Protein AF-A0A937ZXG8-F1 (afdb_monomer)

Secondary structure (DSSP, 8-state):
-TTS-HHHHHHHHTPPTTPBPPPBS-TTT--B--B-----PPP-TTSPPHHHHHHHHH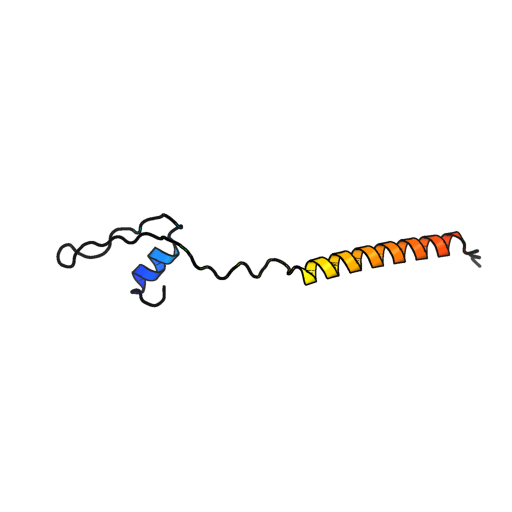HHHHHHHHHHHHHHHHHHS-----

Radius of gyration: 30.51 Å; Cα contacts (8 Å, |Δi|>4): 40; chains: 1; bounding box: 70×27×72 Å

Structure (mmCIF, N/CA/C/O backbone):
data_AF-A0A937ZXG8-F1
#
_entry.id   AF-A0A937ZXG8-F1
#
loop_
_atom_site.group_PDB
_atom_site.id
_atom_site.type_symbol
_atom_site.label_atom_id
_atom_site.label_alt_id
_atom_site.label_comp_id
_atom_site.label_asym_id
_atom_site.label_entity_id
_atom_site.label_seq_id
_atom_site.pdbx_PDB_ins_code
_atom_site.Cartn_x
_atom_site.Cartn_y
_atom_site.Cartn_z
_atom_site.occupancy
_atom_site.B_iso_or_equiv
_atom_site.auth_seq_id
_atom_site.auth_comp_id
_atom_site.auth_asym_id
_atom_site.auth_atom_id
_atom_site.pdbx_PDB_model_num
ATOM 1 N N . ALA A 1 1 ? -17.947 0.769 15.429 1.00 58.88 1 ALA A N 1
ATOM 2 C CA . ALA A 1 1 ? -17.704 1.677 16.578 1.00 58.88 1 ALA A CA 1
ATOM 3 C C . ALA A 1 1 ? -18.637 2.900 16.635 1.00 58.88 1 ALA A C 1
ATOM 5 O O . ALA A 1 1 ? -18.621 3.584 17.647 1.00 58.88 1 ALA A O 1
ATOM 6 N N . ARG A 1 2 ? -19.437 3.199 15.595 1.00 61.31 2 ARG A N 1
ATOM 7 C CA . ARG A 1 2 ? -20.300 4.399 15.544 1.00 61.31 2 ARG A CA 1
ATOM 8 C C . ARG A 1 2 ? -21.573 4.332 16.402 1.00 61.31 2 ARG A C 1
ATOM 10 O O . ARG A 1 2 ? -22.176 5.371 16.623 1.00 61.31 2 ARG A O 1
ATOM 17 N N . ASP A 1 3 ? -21.935 3.154 16.904 1.00 71.94 3 ASP A N 1
ATOM 18 C CA . ASP A 1 3 ? -23.206 2.926 17.614 1.00 71.94 3 ASP A CA 1
ATOM 19 C C . ASP A 1 3 ? -23.068 2.924 19.148 1.00 71.94 3 ASP A C 1
ATOM 21 O O . ASP A 1 3 ? -23.977 2.502 19.860 1.00 71.94 3 ASP A O 1
ATOM 25 N N . LEU A 1 4 ? -21.919 3.359 19.676 1.00 74.44 4 LEU A N 1
ATOM 26 C CA . LEU A 1 4 ? -21.624 3.351 21.110 1.00 74.44 4 LEU A CA 1
ATOM 27 C C . LEU A 1 4 ? -21.585 4.776 21.686 1.00 74.44 4 LEU A C 1
ATOM 29 O O . LEU A 1 4 ? -21.151 5.700 20.998 1.00 74.44 4 LEU A O 1
ATOM 33 N N . PRO A 1 5 ? -21.975 4.968 22.962 1.00 79.31 5 PRO A N 1
ATOM 34 C CA . PRO A 1 5 ? -21.820 6.244 23.655 1.00 79.31 5 PRO A CA 1
ATOM 35 C C . PRO A 1 5 ? -20.358 6.711 23.650 1.00 79.31 5 PRO A C 1
ATOM 37 O O . PRO A 1 5 ? -19.449 5.908 23.860 1.00 79.31 5 PRO A O 1
ATOM 40 N N . GLY A 1 6 ? -20.131 8.015 23.462 1.00 78.75 6 GLY A N 1
ATOM 41 C CA . GLY A 1 6 ? -18.798 8.592 23.221 1.00 78.75 6 GLY A CA 1
ATOM 42 C C . GLY A 1 6 ? -17.664 8.108 24.147 1.00 78.75 6 GLY A C 1
ATOM 43 O O . GLY A 1 6 ? -16.623 7.701 23.634 1.00 78.75 6 GLY A O 1
ATOM 44 N N . PRO A 1 7 ? -17.837 8.071 25.485 1.00 76.94 7 PRO A N 1
ATOM 45 C CA . PRO A 1 7 ? -16.792 7.595 26.399 1.00 76.94 7 PRO A CA 1
ATOM 46 C C . PRO A 1 7 ? -16.440 6.108 26.236 1.00 76.94 7 PRO A C 1
ATOM 48 O O . PRO A 1 7 ? -15.306 5.706 26.479 1.00 76.94 7 PRO A O 1
ATOM 51 N N . LEU A 1 8 ? -17.406 5.280 25.826 1.00 78.06 8 LEU A N 1
ATOM 52 C CA . LEU A 1 8 ? -17.190 3.848 25.598 1.00 78.06 8 LEU A CA 1
ATOM 53 C C . LEU A 1 8 ? -16.516 3.591 24.256 1.00 78.06 8 LEU A C 1
ATOM 55 O O . LEU A 1 8 ? -15.716 2.667 24.129 1.00 78.06 8 LEU A O 1
ATOM 59 N N . GLN A 1 9 ? -16.810 4.427 23.263 1.00 82.44 9 GLN A N 1
ATOM 60 C CA . GLN A 1 9 ? -16.201 4.326 21.947 1.00 82.44 9 GLN A CA 1
ATOM 61 C C . GLN A 1 9 ? -14.678 4.476 22.027 1.00 82.44 9 GLN A C 1
ATOM 63 O O . GLN A 1 9 ? -13.957 3.639 21.488 1.00 82.44 9 GLN A O 1
ATOM 68 N N . SER A 1 10 ? -14.182 5.497 22.731 1.00 80.62 10 SER A N 1
ATOM 69 C CA . SER A 1 10 ? -12.740 5.712 22.901 1.00 80.62 10 SER A CA 1
ATOM 70 C C . SER A 1 10 ? -12.076 4.593 23.704 1.00 80.62 10 SER A C 1
ATOM 72 O O . SER A 1 10 ? -10.999 4.138 23.328 1.00 80.62 10 SER A O 1
ATOM 74 N N . ALA A 1 11 ? -12.729 4.096 24.757 1.00 81.94 11 ALA A N 1
ATOM 75 C CA . ALA A 1 11 ? -12.216 2.979 25.546 1.00 81.94 11 ALA A CA 1
ATOM 76 C C . ALA A 1 11 ? -12.051 1.700 24.708 1.00 81.94 11 ALA A C 1
ATOM 78 O O . ALA A 1 11 ? -11.016 1.051 24.797 1.00 81.94 11 ALA A O 1
ATOM 79 N N . ILE A 1 12 ? -13.028 1.363 23.859 1.00 84.88 12 ILE A N 1
ATOM 80 C CA . ILE A 1 12 ? -12.997 0.152 23.021 1.00 84.88 12 ILE A CA 1
ATOM 81 C C . ILE A 1 12 ? -11.993 0.272 21.869 1.00 84.88 12 ILE A C 1
ATOM 83 O O . ILE A 1 12 ? -11.341 -0.713 21.531 1.00 84.88 12 ILE A O 1
ATOM 87 N N . LEU A 1 13 ? -11.824 1.461 21.281 1.00 83.69 13 LEU A N 1
ATOM 88 C CA . LEU A 1 13 ? -10.822 1.694 20.229 1.00 83.69 13 LEU A CA 1
ATOM 89 C C . LEU A 1 13 ? -9.384 1.448 20.718 1.00 83.69 13 LEU A C 1
ATOM 91 O O . LEU A 1 13 ? -8.530 1.031 19.933 1.00 83.69 13 LEU A O 1
ATOM 95 N N . ASN A 1 14 ? -9.139 1.652 22.012 1.00 85.38 14 ASN A N 1
ATOM 96 C CA . ASN A 1 14 ? -7.839 1.425 22.638 1.00 85.38 14 ASN A CA 1
ATOM 97 C C . ASN A 1 14 ? -7.582 -0.043 23.029 1.00 85.38 14 ASN A C 1
ATOM 99 O O . ASN A 1 14 ? -6.462 -0.354 23.420 1.00 85.38 14 ASN A O 1
ATOM 103 N N . LEU A 1 15 ? -8.574 -0.939 22.934 1.00 87.56 15 LEU A N 1
ATOM 104 C CA . LEU A 1 15 ? -8.407 -2.353 23.291 1.00 87.56 15 LEU A CA 1
ATOM 105 C C . LEU A 1 15 ? -7.746 -3.151 22.168 1.00 87.56 15 LEU A C 1
ATOM 107 O O . LEU A 1 15 ? -8.110 -3.023 20.991 1.00 87.56 15 LEU A O 1
ATOM 111 N N . SER A 1 16 ? -6.835 -4.041 22.548 1.00 87.56 16 SER A N 1
ATOM 112 C CA . SER A 1 16 ? -6.249 -5.033 21.644 1.00 87.56 16 SER A CA 1
ATOM 113 C C . SER A 1 16 ? -7.239 -6.167 21.350 1.00 87.56 16 SER A C 1
ATOM 115 O O . SER A 1 16 ? -8.156 -6.428 22.128 1.00 87.56 16 SER A O 1
ATOM 117 N N . ILE A 1 17 ? -7.068 -6.875 20.228 1.00 89.25 17 ILE A N 1
ATOM 118 C CA . ILE A 1 17 ? -7.877 -8.070 19.931 1.00 89.25 17 ILE A CA 1
ATOM 119 C C . ILE A 1 17 ? -7.621 -9.130 21.016 1.00 89.25 17 ILE A C 1
ATOM 121 O O . ILE A 1 17 ? -6.474 -9.446 21.320 1.00 89.25 17 ILE A O 1
ATOM 125 N N . GLY A 1 18 ? -8.694 -9.664 21.603 1.00 89.38 18 GLY A N 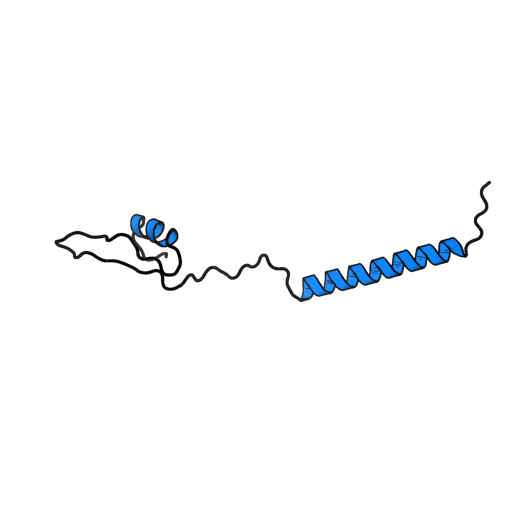1
ATOM 126 C CA . GLY A 1 18 ? -8.677 -10.594 22.736 1.00 89.38 18 GLY A CA 1
ATOM 127 C C . GLY A 1 18 ? -8.728 -9.923 24.113 1.00 89.38 18 GLY A C 1
ATOM 128 O O . GLY A 1 18 ? -8.867 -10.615 25.120 1.00 89.38 18 GLY A O 1
ATOM 129 N N . GLU A 1 19 ? -8.650 -8.593 24.178 1.00 89.38 19 GLU A N 1
ATOM 130 C CA . GLU A 1 19 ? -8.695 -7.836 25.428 1.00 89.38 19 GLU A CA 1
ATOM 131 C C . GLU A 1 19 ? -10.141 -7.502 25.839 1.00 89.38 19 GLU A C 1
ATOM 133 O O . GLU A 1 19 ? -11.014 -7.255 24.998 1.00 89.38 19 GLU A O 1
ATOM 138 N N . ALA A 1 20 ? -10.400 -7.506 27.149 1.00 89.94 20 ALA A N 1
ATOM 139 C CA . ALA A 1 20 ? -11.690 -7.140 27.729 1.00 89.94 20 ALA A CA 1
ATOM 140 C C . ALA A 1 20 ? -11.675 -5.693 28.240 1.00 89.94 20 ALA A C 1
ATOM 142 O O . ALA A 1 20 ? -10.684 -5.225 28.798 1.00 89.94 20 ALA A O 1
ATOM 143 N N . SER A 1 21 ? -12.793 -4.988 28.079 1.00 87.75 21 SER A N 1
ATOM 144 C CA . SER A 1 21 ? -12.962 -3.626 28.578 1.00 87.75 21 SER A CA 1
ATOM 145 C C . SER A 1 21 ? -13.000 -3.587 30.105 1.00 87.75 21 SER A C 1
ATOM 147 O O . SER A 1 21 ? -13.411 -4.547 30.759 1.00 87.75 21 SER A O 1
ATOM 149 N N . GLN A 1 22 ? -12.690 -2.425 30.683 1.00 87.31 22 GLN A N 1
ATOM 150 C CA . GLN A 1 22 ? -13.057 -2.162 32.075 1.00 87.31 22 GLN A CA 1
ATOM 151 C C . GLN A 1 22 ? -14.587 -2.283 32.243 1.00 87.31 22 GLN A C 1
ATOM 153 O O . GLN A 1 22 ? -15.323 -1.951 31.302 1.00 87.31 22 GLN A O 1
ATOM 158 N N . PRO A 1 23 ? -15.083 -2.755 33.401 1.00 87.88 23 PRO A N 1
ATOM 159 C CA . PRO A 1 23 ? -16.513 -2.816 33.663 1.00 87.88 23 PRO A CA 1
ATOM 160 C C . PRO A 1 23 ? -17.129 -1.418 33.625 1.00 87.88 23 PRO A C 1
ATOM 162 O O . PRO A 1 23 ? -16.564 -0.466 34.164 1.00 87.88 23 PRO A O 1
ATOM 165 N N . PHE A 1 24 ? -18.300 -1.291 33.010 1.00 85.62 24 PHE A N 1
ATOM 166 C CA . PHE A 1 24 ? -19.034 -0.030 32.941 1.00 85.62 24 PHE A CA 1
ATOM 167 C C . PHE A 1 24 ? -20.514 -0.230 33.274 1.00 85.62 24 PHE A C 1
ATOM 169 O O . PHE A 1 24 ? -21.057 -1.327 33.122 1.00 85.62 24 PHE A O 1
ATOM 176 N N . GLY A 1 25 ? -21.156 0.848 33.727 1.00 83.44 25 GLY A N 1
ATOM 177 C CA . GLY A 1 25 ? -22.519 0.844 34.261 1.00 83.44 25 GLY A CA 1
ATOM 178 C C . GLY A 1 25 ? -22.552 1.070 35.773 1.00 83.44 25 GLY A C 1
ATOM 179 O O . GLY A 1 25 ? -21.526 1.330 36.403 1.00 83.44 25 GLY A O 1
ATOM 180 N N . SER A 1 26 ? -23.748 0.985 36.344 1.00 82.94 26 SER A N 1
ATOM 181 C CA . SER A 1 26 ? -24.009 1.095 37.780 1.00 82.94 26 SER A CA 1
ATOM 182 C C . SER A 1 26 ? -24.611 -0.211 38.310 1.00 82.94 26 SER A C 1
ATOM 184 O O . SER A 1 26 ? -25.018 -1.078 37.537 1.00 82.94 26 SER A O 1
ATOM 186 N N . ILE A 1 27 ? -24.661 -0.374 39.635 1.00 79.88 27 ILE A N 1
ATOM 187 C CA . ILE A 1 27 ? -25.259 -1.567 40.262 1.00 79.88 27 ILE A CA 1
ATOM 188 C C . ILE A 1 27 ? -26.754 -1.674 39.921 1.00 79.88 27 ILE A C 1
ATOM 190 O O . ILE A 1 27 ? -27.251 -2.779 39.718 1.00 79.88 27 ILE A O 1
ATOM 194 N N . ASP A 1 28 ? -27.435 -0.536 39.787 1.00 84.62 28 ASP A N 1
ATOM 195 C CA . ASP A 1 28 ? -28.875 -0.474 39.531 1.00 84.62 28 ASP A CA 1
ATOM 196 C C . ASP A 1 28 ? -29.232 -0.819 38.073 1.00 84.62 28 ASP A C 1
ATOM 198 O O . ASP A 1 28 ? -30.269 -1.423 37.805 1.00 84.62 28 ASP A O 1
ATOM 202 N N . GLU A 1 29 ? -28.361 -0.471 37.121 1.00 80.12 29 GLU A N 1
ATOM 203 C CA . GLU A 1 29 ? -28.586 -0.657 35.674 1.00 80.12 29 GLU A CA 1
ATOM 204 C C . GLU A 1 29 ? -27.863 -1.890 35.097 1.00 80.12 29 GLU A C 1
ATOM 206 O O . GLU A 1 29 ? -28.097 -2.297 33.950 1.00 80.12 29 GLU A O 1
ATOM 211 N N . GLY A 1 30 ? -26.998 -2.504 35.905 1.00 80.44 30 GLY A N 1
ATOM 212 C CA . GLY A 1 30 ? -26.201 -3.675 35.571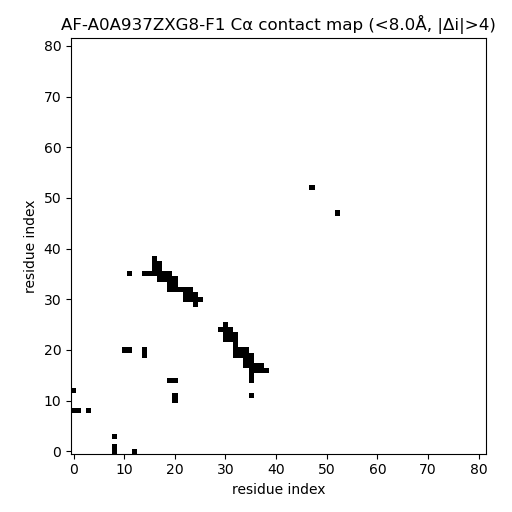 1.00 80.44 30 GLY A CA 1
ATO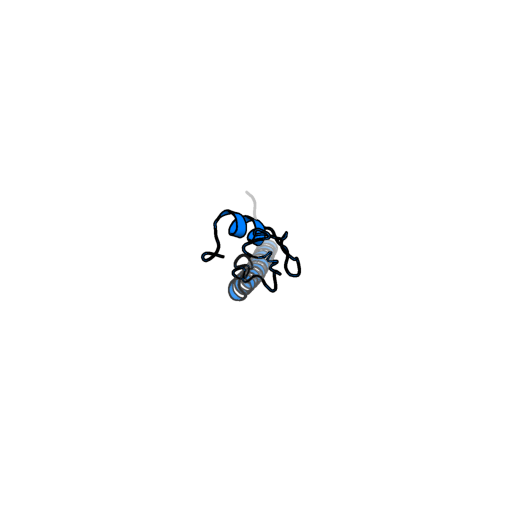M 213 C C . GLY A 1 30 ? -24.803 -3.324 35.065 1.00 80.44 30 GLY A C 1
ATOM 214 O O . GLY A 1 30 ? -24.608 -2.459 34.209 1.00 80.44 30 GLY A O 1
ATOM 215 N N . VAL A 1 31 ? -23.820 -4.068 35.570 1.00 87.44 31 VAL A N 1
ATOM 216 C CA . VAL A 1 31 ? -22.417 -3.965 35.160 1.00 87.44 31 VAL A CA 1
ATOM 217 C C . VAL A 1 31 ? -22.187 -4.812 33.912 1.00 87.44 31 VAL A C 1
ATOM 219 O O . VAL A 1 31 ? -22.570 -5.982 33.866 1.00 87.44 31 VAL A O 1
ATOM 222 N N . ARG A 1 32 ? -21.552 -4.229 32.892 1.00 86.00 32 ARG A N 1
ATOM 223 C CA . ARG A 1 32 ? -21.272 -4.889 31.611 1.00 86.00 32 ARG A CA 1
ATOM 224 C C . ARG A 1 32 ? -19.783 -4.858 31.302 1.00 86.00 32 ARG A C 1
ATOM 226 O O . ARG A 1 32 ? -19.080 -3.920 31.671 1.00 86.00 32 ARG A O 1
ATOM 233 N N . VAL A 1 33 ? -19.329 -5.889 30.598 1.00 88.69 33 VAL A N 1
ATOM 234 C CA . VAL A 1 33 ? -17.962 -6.027 30.089 1.00 88.69 33 VAL A CA 1
ATOM 235 C C . VAL A 1 33 ? -18.058 -6.442 28.629 1.00 88.69 33 VAL A C 1
ATOM 237 O O . VAL A 1 33 ? -18.866 -7.304 28.281 1.00 88.69 33 VAL A O 1
ATOM 240 N N . LEU A 1 34 ? -17.257 -5.817 27.773 1.00 87.38 34 LEU A N 1
ATOM 241 C CA . LEU A 1 34 ? -17.178 -6.135 26.350 1.00 87.38 34 LEU A CA 1
ATOM 242 C C . LEU A 1 34 ? -15.796 -6.715 26.040 1.00 87.38 34 LEU A C 1
ATOM 244 O O . LEU A 1 34 ? -14.804 -6.268 26.606 1.00 87.38 34 LEU A O 1
ATOM 248 N N . MET A 1 35 ? -15.727 -7.699 25.143 1.00 88.25 35 MET A N 1
ATOM 249 C CA . MET A 1 35 ? -14.472 -8.292 24.669 1.00 88.25 35 MET A CA 1
ATOM 250 C C . MET A 1 35 ? -14.261 -7.953 23.195 1.00 88.25 35 MET A C 1
ATOM 252 O O . MET A 1 35 ? -15.191 -8.047 22.392 1.00 88.25 35 MET A O 1
ATOM 256 N N . MET A 1 36 ? -13.036 -7.573 22.838 1.00 88.12 36 MET A N 1
ATOM 257 C CA . MET A 1 36 ? -12.657 -7.311 21.454 1.00 88.12 36 MET A CA 1
ATOM 258 C C . MET A 1 36 ? -12.395 -8.633 20.719 1.00 88.12 36 MET A C 1
ATOM 260 O O . MET A 1 36 ? -11.331 -9.223 20.868 1.00 88.12 36 MET A O 1
ATOM 264 N N . CYS A 1 37 ? -13.347 -9.109 19.915 1.00 88.62 37 CYS A N 1
ATOM 265 C CA . CYS A 1 37 ? -13.198 -10.381 19.189 1.00 88.62 37 CYS A CA 1
ATOM 266 C C . CYS A 1 37 ? -12.420 -10.254 17.870 1.00 88.62 37 CYS A C 1
ATOM 268 O O . CYS A 1 37 ? -11.841 -11.228 17.399 1.00 88.62 37 CYS A O 1
ATOM 270 N N . GLY A 1 38 ? -12.415 -9.069 17.263 1.00 85.12 38 GLY A N 1
ATOM 271 C CA . GLY A 1 38 ? -11.795 -8.836 15.966 1.00 85.12 38 GLY A CA 1
ATOM 272 C C . GLY A 1 38 ? -11.844 -7.363 15.600 1.00 85.12 38 GLY A C 1
ATOM 273 O O . GLY A 1 38 ? -12.700 -6.621 16.086 1.00 85.12 38 GLY A O 1
ATOM 274 N N . ARG A 1 39 ? -10.896 -6.945 14.766 1.00 82.62 39 ARG A N 1
ATOM 275 C CA . ARG A 1 39 ? -10.819 -5.587 14.248 1.00 82.62 39 ARG A CA 1
ATOM 276 C C . ARG A 1 39 ? -10.820 -5.661 12.733 1.00 82.62 39 ARG A C 1
ATOM 278 O O . ARG A 1 39 ? -9.888 -6.195 12.142 1.00 82.62 39 ARG A O 1
ATOM 285 N N . ASP A 1 40 ? -11.872 -5.116 12.141 1.00 76.69 40 ASP A N 1
ATOM 286 C CA . ASP A 1 40 ? -11.938 -4.888 10.704 1.00 76.69 40 ASP A CA 1
ATOM 287 C C . ASP A 1 40 ? -11.237 -3.559 10.411 1.00 76.69 40 ASP A C 1
ATOM 289 O O . ASP A 1 40 ? -11.876 -2.542 10.128 1.00 76.69 40 ASP A O 1
ATOM 293 N N . ASP A 1 41 ? -9.913 -3.542 10.570 1.00 68.25 41 ASP A N 1
ATOM 294 C CA . ASP A 1 41 ? -9.118 -2.472 9.980 1.00 68.25 41 ASP A CA 1
ATOM 295 C C . ASP A 1 41 ? -9.191 -2.650 8.454 1.00 68.25 41 ASP A C 1
ATOM 297 O O . ASP A 1 41 ? -9.084 -3.786 7.973 1.00 68.25 41 ASP A O 1
ATOM 301 N N . PRO A 1 42 ? -9.412 -1.579 7.666 1.00 68.50 42 PRO A N 1
ATOM 302 C CA . PRO A 1 42 ? -9.252 -1.684 6.224 1.00 68.50 42 PRO A CA 1
ATOM 303 C C . PRO A 1 42 ? -7.854 -2.248 5.964 1.00 68.50 42 PRO A C 1
ATOM 305 O O . PRO A 1 42 ? -6.884 -1.775 6.560 1.00 68.50 42 PRO A O 1
ATOM 308 N N . GLY A 1 43 ? -7.783 -3.305 5.147 1.00 64.50 43 GLY A N 1
ATOM 309 C CA . GLY A 1 43 ? -6.523 -3.965 4.822 1.00 64.50 43 GLY A CA 1
ATOM 310 C C . GLY A 1 43 ? -5.476 -2.927 4.437 1.00 64.50 43 GLY A C 1
ATOM 311 O O . GLY A 1 43 ? -5.812 -1.928 3.804 1.00 64.50 43 GLY A O 1
ATOM 312 N N . ASP A 1 44 ? -4.245 -3.146 4.890 1.00 64.38 44 ASP A N 1
ATOM 313 C CA . ASP A 1 44 ? -3.143 -2.208 4.718 1.00 64.38 44 ASP A CA 1
ATOM 314 C C . ASP A 1 44 ? -2.887 -1.955 3.222 1.00 64.38 44 ASP A C 1
ATOM 316 O O . ASP A 1 44 ? -2.169 -2.695 2.552 1.00 64.38 44 ASP A O 1
ATOM 320 N N . ASP A 1 45 ? -3.518 -0.907 2.695 1.00 61.62 45 ASP A N 1
ATOM 321 C CA . ASP A 1 45 ? -3.439 -0.471 1.295 1.00 61.62 45 ASP A CA 1
ATOM 322 C C . ASP A 1 45 ? -2.062 0.153 0.980 1.00 61.62 45 ASP A C 1
ATOM 324 O O . ASP A 1 45 ? -1.829 0.683 -0.104 1.00 61.62 45 ASP A O 1
ATOM 328 N N . SER A 1 46 ? -1.135 0.133 1.948 1.00 69.06 46 SER A N 1
ATOM 329 C CA . SER A 1 46 ? 0.232 0.630 1.793 1.00 69.06 46 SER A CA 1
ATOM 330 C C . SER A 1 46 ? 1.177 -0.373 1.125 1.00 69.06 46 SER A C 1
ATOM 332 O O . SER A 1 46 ? 2.275 0.005 0.706 1.00 69.06 46 SER A O 1
ATOM 334 N N . ALA A 1 47 ? 0.770 -1.640 0.989 1.00 79.12 47 ALA A N 1
ATOM 335 C CA . ALA A 1 47 ? 1.556 -2.633 0.272 1.00 79.12 47 ALA A CA 1
ATOM 336 C C . ALA A 1 47 ? 1.434 -2.420 -1.251 1.00 79.12 47 ALA A C 1
ATOM 338 O O . ALA A 1 47 ? 0.321 -2.290 -1.766 1.00 79.12 47 ALA A O 1
ATOM 339 N N . PRO A 1 48 ? 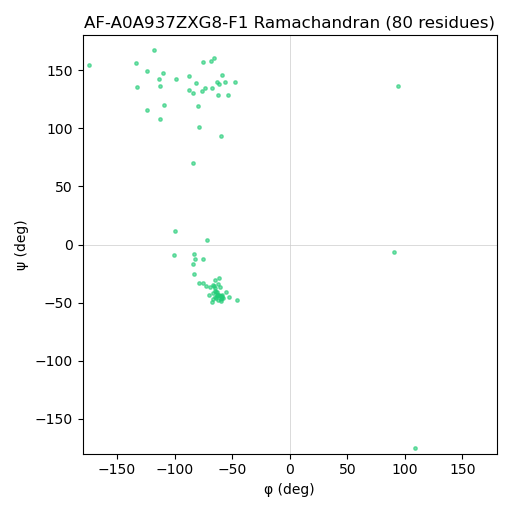2.552 -2.412 -2.004 1.00 82.50 48 PRO A N 1
ATOM 340 C CA . PRO A 1 48 ? 2.489 -2.279 -3.449 1.00 82.50 48 PRO A CA 1
ATOM 341 C C . PRO A 1 48 ? 1.749 -3.467 -4.063 1.00 82.50 48 PRO A C 1
ATOM 343 O O . PRO A 1 48 ? 1.935 -4.620 -3.660 1.00 82.50 48 PRO A O 1
ATOM 346 N N . SER A 1 49 ? 0.917 -3.185 -5.064 1.00 89.00 49 SER A N 1
ATOM 347 C CA . SER A 1 49 ? 0.188 -4.231 -5.772 1.00 89.00 49 SER A CA 1
ATOM 348 C C . SER A 1 49 ? 1.149 -5.131 -6.551 1.00 89.00 49 SER A C 1
ATOM 350 O O . SER A 1 49 ? 2.284 -4.760 -6.869 1.00 89.00 49 SER A O 1
ATOM 352 N N . PHE A 1 50 ? 0.679 -6.328 -6.902 1.00 91.12 50 PHE A N 1
ATOM 353 C CA . PHE A 1 50 ? 1.446 -7.250 -7.736 1.00 91.12 50 PHE A CA 1
ATOM 354 C C . PHE A 1 50 ? 1.929 -6.586 -9.037 1.00 91.12 50 PHE A C 1
ATOM 356 O O . PHE A 1 50 ? 3.104 -6.699 -9.383 1.00 91.12 50 PHE A O 1
ATOM 363 N N . ASP A 1 51 ? 1.052 -5.839 -9.712 1.00 93.50 51 ASP A N 1
ATOM 364 C CA . ASP A 1 51 ? 1.379 -5.155 -10.967 1.00 93.50 51 ASP A CA 1
ATOM 365 C C . ASP A 1 51 ? 2.445 -4.068 -10.774 1.00 93.50 51 ASP A C 1
ATOM 367 O O . ASP A 1 51 ? 3.337 -3.917 -11.608 1.00 93.50 51 ASP A O 1
ATOM 371 N N . GLN A 1 52 ? 2.406 -3.343 -9.650 1.00 92.06 52 GLN A N 1
ATOM 372 C CA . GLN A 1 52 ? 3.420 -2.339 -9.314 1.00 92.06 52 GLN A CA 1
ATOM 373 C C . GLN A 1 52 ? 4.793 -2.983 -9.092 1.00 92.06 52 GLN A C 1
ATOM 375 O O . GLN A 1 52 ? 5.794 -2.505 -9.626 1.00 92.06 52 GLN A O 1
ATOM 380 N N . LEU A 1 53 ? 4.844 -4.091 -8.350 1.00 94.12 53 LEU A N 1
ATOM 381 C CA . LEU A 1 53 ? 6.074 -4.861 -8.143 1.00 94.12 53 LEU A CA 1
ATOM 382 C C . LEU A 1 53 ? 6.606 -5.445 -9.456 1.00 94.12 53 LEU A C 1
ATOM 384 O O . LEU A 1 53 ? 7.814 -5.419 -9.703 1.00 94.12 53 LEU A O 1
ATOM 388 N N . MET A 1 54 ? 5.718 -5.955 -10.312 1.00 95.69 54 MET A N 1
ATOM 389 C CA . MET A 1 54 ? 6.096 -6.491 -11.617 1.00 95.69 54 MET A CA 1
ATOM 390 C C . MET A 1 54 ? 6.712 -5.399 -12.499 1.00 95.69 54 MET A C 1
ATOM 392 O O . MET A 1 54 ? 7.810 -5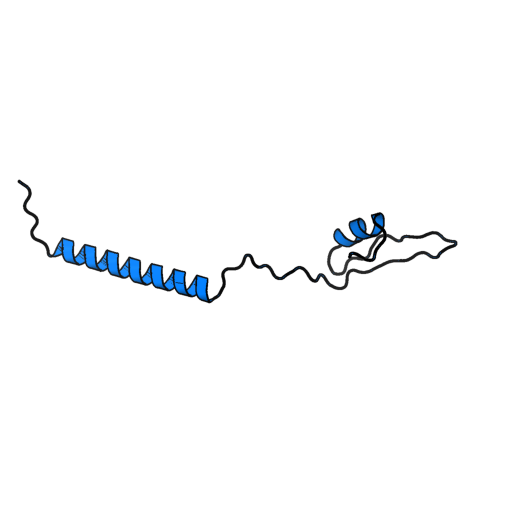.595 -13.021 1.00 95.69 54 MET A O 1
ATOM 396 N N . GLY A 1 55 ? 6.069 -4.230 -12.586 1.00 97.25 55 GLY A N 1
ATOM 397 C CA . GLY A 1 55 ? 6.573 -3.081 -13.341 1.00 97.25 55 GLY A CA 1
ATOM 398 C C . GLY A 1 55 ? 7.953 -2.620 -12.867 1.00 97.25 55 GLY A C 1
ATOM 399 O O . GLY A 1 55 ? 8.861 -2.466 -13.683 1.00 97.25 55 GLY A O 1
ATOM 400 N N . GLN A 1 56 ? 8.158 -2.507 -11.550 1.00 95.62 56 GLN A N 1
ATOM 401 C CA . GLN A 1 56 ? 9.466 -2.157 -10.976 1.00 95.62 56 GLN A CA 1
ATOM 402 C C . GLN A 1 56 ? 10.559 -3.162 -11.371 1.00 95.62 56 GLN A C 1
ATOM 404 O O . GLN A 1 56 ? 11.652 -2.779 -11.791 1.00 95.62 56 GLN A O 1
ATOM 409 N N . MET A 1 57 ? 10.269 -4.465 -11.293 1.00 97.12 57 MET A N 1
ATOM 410 C CA . MET A 1 57 ? 11.232 -5.502 -11.679 1.00 97.12 57 MET A CA 1
ATOM 411 C C . MET A 1 57 ? 11.561 -5.485 -13.178 1.00 97.12 57 MET A C 1
ATOM 413 O O . MET A 1 57 ? 12.693 -5.793 -13.567 1.00 97.12 57 MET A O 1
ATOM 417 N N . GLU A 1 58 ? 10.588 -5.177 -14.033 1.00 97.12 58 GLU A N 1
ATOM 418 C CA . GLU A 1 58 ? 10.787 -5.072 -15.481 1.00 97.12 58 GLU A CA 1
ATOM 419 C C . GLU A 1 58 ? 11.628 -3.852 -15.863 1.00 97.12 58 GLU A C 1
ATOM 421 O O . GLU A 1 58 ? 12.564 -3.984 -16.664 1.00 97.12 58 GLU A O 1
ATOM 426 N N . GLU A 1 59 ? 11.365 -2.695 -15.252 1.00 97.25 59 GLU A N 1
ATOM 42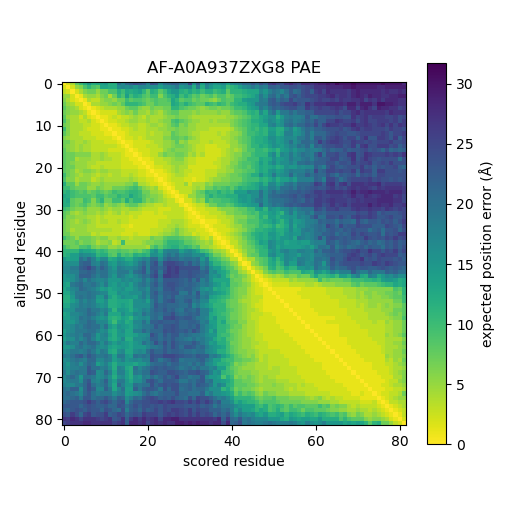7 C CA . GLU A 1 59 ? 12.172 -1.484 -15.428 1.00 97.25 59 GLU A CA 1
ATOM 428 C C . GLU A 1 59 ? 13.622 -1.717 -15.002 1.00 97.25 59 GLU A C 1
ATOM 430 O O . GLU A 1 59 ? 14.544 -1.435 -15.770 1.00 97.25 59 GLU A O 1
ATOM 435 N N . ASP A 1 60 ? 13.846 -2.325 -13.836 1.00 97.56 60 ASP A N 1
ATOM 436 C CA . ASP A 1 60 ? 15.186 -2.642 -13.338 1.00 97.56 60 ASP A CA 1
ATOM 437 C C . ASP A 1 60 ? 15.969 -3.542 -14.298 1.00 97.56 60 ASP A C 1
ATOM 439 O O . ASP A 1 60 ? 17.159 -3.327 -14.560 1.00 97.56 60 ASP A O 1
ATOM 443 N N . ARG A 1 61 ? 15.316 -4.573 -14.843 1.00 97.38 61 ARG A N 1
ATOM 444 C CA . ARG A 1 61 ? 15.934 -5.488 -15.813 1.00 97.38 61 ARG A CA 1
ATOM 445 C C . ARG A 1 61 ? 16.251 -4.775 -17.123 1.00 97.38 61 ARG A C 1
ATOM 447 O O . ARG A 1 61 ? 17.324 -5.001 -17.689 1.00 97.38 61 ARG A O 1
ATOM 454 N N . THR A 1 62 ? 15.348 -3.922 -17.593 1.00 97.69 62 THR A N 1
ATOM 455 C CA . THR A 1 62 ? 15.516 -3.154 -18.833 1.00 97.69 62 THR A CA 1
ATOM 456 C C . THR A 1 62 ? 16.647 -2.139 -18.699 1.00 97.69 62 THR A C 1
ATOM 458 O O . THR A 1 62 ? 17.549 -2.116 -19.537 1.00 97.69 62 THR A O 1
ATOM 461 N N . ASN A 1 63 ? 16.683 -1.386 -17.601 1.00 97.44 63 ASN A N 1
ATOM 462 C CA . ASN A 1 63 ? 17.731 -0.409 -17.312 1.00 97.44 63 ASN A CA 1
ATOM 463 C C . ASN A 1 63 ? 19.109 -1.062 -17.188 1.00 97.44 63 ASN A C 1
ATOM 465 O O . ASN A 1 63 ? 20.076 -0.577 -17.777 1.00 97.44 63 ASN A O 1
ATOM 469 N N . LYS A 1 64 ? 19.211 -2.205 -16.497 1.00 97.56 64 LYS A N 1
ATOM 470 C CA . LYS A 1 64 ? 20.471 -2.962 -16.413 1.00 97.56 64 LYS A CA 1
ATOM 471 C C . LYS A 1 64 ? 20.969 -3.390 -17.791 1.00 97.56 64 LYS A C 1
ATOM 473 O O . LYS A 1 64 ? 22.150 -3.222 -18.093 1.00 97.56 64 LYS A O 1
ATOM 478 N N . ARG A 1 65 ? 20.078 -3.896 -18.650 1.00 97.25 65 ARG A N 1
ATOM 479 C CA . ARG A 1 65 ? 20.427 -4.267 -20.031 1.00 97.25 65 ARG A CA 1
ATOM 480 C C . ARG A 1 65 ? 20.875 -3.059 -20.849 1.00 97.25 65 ARG A C 1
ATOM 482 O O . ARG A 1 65 ? 21.896 -3.149 -21.523 1.00 97.25 65 ARG A O 1
ATOM 489 N N . ALA A 1 66 ? 20.166 -1.935 -20.753 1.00 97.50 66 ALA A N 1
ATOM 490 C CA . ALA A 1 66 ? 20.524 -0.705 -21.455 1.00 97.50 66 ALA A CA 1
ATOM 491 C C . ALA A 1 66 ? 21.917 -0.201 -21.045 1.00 97.50 66 ALA A C 1
ATOM 493 O O . ALA A 1 66 ? 22.747 0.095 -21.902 1.00 97.50 66 ALA A O 1
ATOM 494 N N . GLN A 1 67 ? 22.219 -0.180 -19.745 1.00 96.62 67 GLN A N 1
ATOM 495 C CA . GLN A 1 67 ? 23.535 0.220 -19.239 1.00 96.62 67 GLN A CA 1
ATOM 496 C C . GLN A 1 67 ? 24.650 -0.720 -19.708 1.00 96.62 67 GLN A C 1
ATOM 498 O O . GLN A 1 67 ? 25.711 -0.256 -20.127 1.00 96.62 67 GLN A O 1
ATOM 503 N N . MET A 1 68 ? 24.418 -2.036 -19.667 1.00 97.00 68 MET A N 1
ATOM 504 C CA . MET A 1 68 ? 25.374 -3.018 -20.184 1.00 97.00 68 MET A CA 1
ATOM 505 C C . MET A 1 68 ? 25.649 -2.804 -21.671 1.00 97.00 68 MET A C 1
ATOM 507 O O . MET A 1 68 ? 26.808 -2.821 -22.075 1.00 97.00 68 MET A O 1
ATOM 511 N N . TYR A 1 69 ? 24.602 -2.563 -22.458 1.00 96.56 69 TYR A N 1
ATOM 512 C CA . TYR A 1 69 ? 24.716 -2.332 -23.893 1.00 96.56 69 TYR A CA 1
ATOM 513 C C . TYR A 1 69 ? 25.500 -1.055 -24.212 1.00 96.56 69 TYR A C 1
ATOM 515 O O . TYR A 1 69 ? 26.434 -1.085 -25.006 1.00 96.56 69 TYR A O 1
ATOM 523 N N . LEU A 1 70 ? 25.204 0.055 -23.529 1.00 95.88 70 LEU A N 1
ATOM 524 C CA . LEU A 1 70 ? 25.967 1.299 -23.676 1.00 95.88 70 LEU A CA 1
ATOM 525 C C . LEU A 1 70 ? 27.440 1.125 -23.289 1.00 95.88 70 LEU A C 1
ATOM 527 O O . LEU A 1 70 ? 28.321 1.717 -23.913 1.00 95.88 70 LEU A O 1
ATOM 531 N N . ARG A 1 71 ? 27.722 0.308 -22.267 1.00 96.31 71 ARG A N 1
ATOM 532 C CA . ARG A 1 71 ? 29.095 -0.010 -21.861 1.00 96.31 71 ARG A CA 1
ATOM 533 C C . ARG A 1 71 ? 29.843 -0.766 -22.957 1.00 96.31 71 ARG A C 1
ATOM 535 O O . ARG A 1 71 ? 31.020 -0.491 -23.165 1.00 96.31 71 ARG A O 1
ATOM 542 N N . ASP A 1 72 ? 29.167 -1.696 -23.619 1.00 96.38 72 ASP A N 1
ATOM 543 C CA . ASP A 1 72 ? 29.737 -2.484 -24.710 1.00 96.38 72 ASP A CA 1
ATOM 544 C C . ASP A 1 72 ? 30.017 -1.604 -25.934 1.00 96.38 72 ASP A C 1
ATOM 546 O O . ASP A 1 72 ? 31.155 -1.513 -26.383 1.00 96.38 72 ASP A O 1
ATOM 550 N N . LEU A 1 73 ? 29.031 -0.804 -26.356 1.00 95.25 73 LEU A N 1
ATOM 551 C CA . LEU A 1 73 ? 29.191 0.159 -27.450 1.00 95.25 73 LEU A CA 1
ATOM 552 C C . LEU A 1 73 ? 30.354 1.128 -27.226 1.00 95.25 73 LEU A C 1
ATOM 554 O O . LEU A 1 73 ? 31.101 1.437 -28.150 1.00 95.25 73 LEU A O 1
ATOM 558 N N . ARG A 1 74 ? 30.527 1.615 -25.993 1.00 94.62 74 ARG A N 1
ATOM 559 C CA . ARG A 1 74 ? 31.651 2.493 -25.656 1.00 94.62 74 ARG A CA 1
ATOM 560 C C . ARG A 1 74 ? 32.996 1.773 -25.733 1.00 94.62 74 ARG A C 1
ATOM 562 O O . ARG A 1 74 ? 33.988 2.416 -26.056 1.00 94.62 74 ARG A O 1
ATOM 569 N N . ARG A 1 75 ? 33.049 0.485 -25.388 1.00 93.50 75 ARG A N 1
ATOM 570 C CA . ARG A 1 75 ? 34.279 -0.315 -25.429 1.00 93.50 75 ARG A CA 1
ATOM 571 C C . AR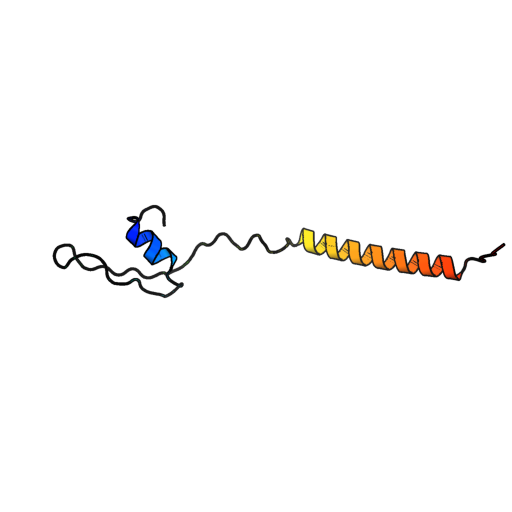G A 1 75 ? 34.740 -0.563 -26.866 1.00 93.50 75 ARG A C 1
ATOM 573 O O . ARG A 1 75 ? 35.944 -0.555 -27.103 1.00 93.50 75 A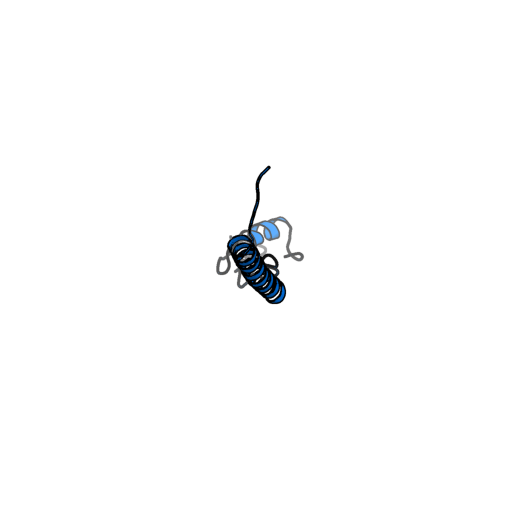RG A O 1
ATOM 580 N N . ASP A 1 76 ? 33.797 -0.758 -27.780 1.00 93.88 76 ASP A N 1
ATOM 581 C CA . ASP A 1 76 ? 34.080 -1.035 -29.192 1.00 93.88 76 ASP A CA 1
ATOM 582 C C . ASP A 1 76 ? 34.326 0.235 -30.020 1.00 93.88 76 ASP A C 1
ATOM 584 O O . ASP A 1 76 ? 34.872 0.174 -31.123 1.00 93.88 76 ASP A O 1
ATOM 588 N N . ALA A 1 77 ? 33.941 1.402 -29.501 1.00 92.31 77 ALA A N 1
ATOM 589 C CA . ALA A 1 77 ? 34.148 2.672 -30.178 1.00 92.31 77 ALA A CA 1
ATOM 590 C C . ALA A 1 77 ? 35.622 3.112 -30.147 1.00 92.31 77 ALA A C 1
ATOM 592 O O . ALA A 1 77 ? 36.267 3.140 -29.098 1.00 92.31 77 ALA A O 1
ATOM 593 N N . ILE A 1 78 ? 36.130 3.560 -31.297 1.00 90.31 78 ILE A N 1
ATOM 594 C CA . ILE A 1 78 ? 37.374 4.333 -31.373 1.00 90.31 78 ILE A CA 1
ATOM 595 C C . ILE A 1 78 ? 37.035 5.779 -31.001 1.00 90.31 78 ILE A C 1
ATOM 597 O O . ILE A 1 78 ? 36.212 6.410 -31.663 1.00 90.31 78 ILE A O 1
ATOM 601 N N . ILE A 1 79 ? 37.650 6.296 -29.935 1.00 86.81 79 ILE A N 1
ATOM 602 C CA . ILE A 1 79 ? 37.441 7.669 -29.462 1.00 86.81 79 ILE A CA 1
ATOM 603 C C . ILE A 1 79 ? 38.734 8.458 -29.669 1.00 86.81 79 ILE A C 1
ATOM 605 O O . ILE A 1 79 ? 39.710 8.246 -28.950 1.00 86.81 79 ILE A O 1
ATOM 609 N N . GLU A 1 80 ? 38.736 9.368 -30.642 1.00 89.06 80 GLU A N 1
ATOM 610 C CA . GLU A 1 80 ? 39.794 10.369 -30.796 1.00 89.06 80 GLU A CA 1
ATOM 611 C C . GLU A 1 80 ? 39.472 11.609 -29.957 1.00 89.06 80 GLU A C 1
ATOM 613 O O . GLU A 1 80 ? 38.352 12.125 -29.977 1.00 89.06 80 GLU A O 1
ATOM 618 N N . TYR A 1 81 ? 40.472 12.082 -29.216 1.00 85.19 81 TYR A N 1
ATOM 619 C CA . TYR A 1 81 ? 40.423 13.344 -28.487 1.00 85.19 81 TYR A CA 1
ATOM 620 C C . TYR A 1 81 ? 41.356 14.331 -29.201 1.00 85.19 81 TYR A C 1
ATOM 622 O O . TYR A 1 81 ? 42.544 14.041 -29.337 1.00 85.19 81 TYR A O 1
ATOM 630 N N . ASN A 1 82 ? 40.799 15.452 -29.675 1.00 74.94 82 ASN A N 1
ATOM 631 C CA . ASN A 1 82 ? 41.546 16.571 -30.268 1.00 74.94 82 ASN A CA 1
ATOM 632 C C . ASN A 1 82 ? 42.129 17.494 -29.196 1.00 74.94 82 ASN A C 1
ATOM 634 O O . ASN A 1 82 ? 41.442 17.687 -28.164 1.00 74.94 82 ASN A O 1
#

pLDDT: mean 86.16, std 9.7, range [58.88, 97.69]

Sequence (82 aa):
ARDLPGPLQSAILNLSIGEASQPFGSIDEGVRVLMMCGRDDPGDDSAPSFDQLMGQMEEDRTNKRAQMYLRDLRRDAIIEYN

Solvent-accessible surface area (backbone atoms only — not comparable to full-atom values): 5303 Å² total; per-residue (Å²): 117,87,91,48,61,71,76,57,33,59,56,56,73,72,51,50,75,76,36,68,52,75,76,45,76,44,88,90,79,45,74,46,69,53,67,36,87,70,77,90,66,79,72,78,80,82,59,78,49,71,68,55,54,49,50,53,56,50,50,54,53,48,52,51,50,51,53,53,49,53,53,49,56,58,70,74,49,88,83,87,83,133

Nearest PDB structures (foldseek):
  6vj6-assembly1_A  TM=4.011E-01  e=3.431E+00  Bacillus cereus ATCC 14579

Foldseek 3Di:
DVVDDPVVVVQLVPDDAQDKGDWDDDPVVDTDIDHRPDDPDPPDPVDDDPVRVVVVVVVVVVVVVVVVVVVVVVVPDDDDDD

Mean predicted aligned error: 12.61 Å